Protein AF-A0A812SZ98-F1 (afdb_monomer)

Radius of gyration: 21.95 Å; Cα contacts (8 Å, |Δi|>4): 172; chains: 1; bounding box: 43×62×52 Å

Mean predicted aligned error: 9.86 Å

Secondary structure (DSSP, 8-state):
--HHHHHHTT--SS-TT-----TTS----S--HHHHHHHHHHTT--STTTTSTTPPPHHHHHHHHHTTS-EEEE-TTS-EEEE--EEE---B-TTSPBP-EEEEE-TT--EEEEEE--EEE--TTS-HHHHHHHHIIIII---GGGS---GGG-----

Nearest PDB structures (foldseek):
  4s2y-assembly1_A  TM=7.186E-01  e=3.281E-01  Escherichia coli K-12
  5vev-assembly1_A  TM=3.106E-01  e=7.445E+00  Neisseria gonorrhoeae NCCP11945

Sequence (158 aa):
MTEVEAHKKKVKLMAEGSEEVSGLVMPPVGFNEEDLVAYLASHNIDTESFGTGCAKSLKELSRELTSGQSSLLIDSSGKVVRVVDQVHLVVVSPSDKVLVQVAYVTPDGAKHSLNRLPGTKGRPDESQFVTARHLLQKQIHIDPNQVRLDLGKAVIWE

Foldseek 3Di:
DDPVVCVVVVNDPDDVPDDPDPPVDQDQFADALVRLVVVCVVQVHDQVCAPPDPHHHSRVVRVCRRQQQWDWDQDPVRHTDIDFAKAFDFDADPVRDTDFDQWDADPVGDIDGDRGTQMGTDGPPDDSVRRVCCSCCPPVNHHCVVDDDDPVPDDDDD

Solvent-accessible surface area (backbone atoms only — not comparable to full-atom values): 9939 Å² total; per-residue (Å²): 133,53,73,70,57,33,56,75,66,70,48,78,90,63,65,92,87,66,72,92,75,54,89,88,48,79,73,89,40,72,34,56,58,69,58,38,51,56,53,36,50,77,68,76,44,80,69,81,65,43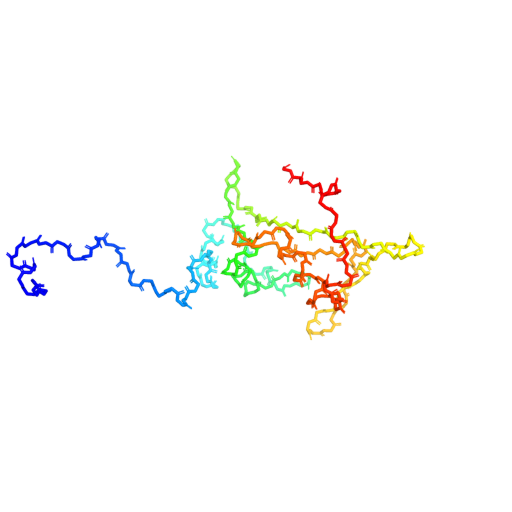,51,43,94,89,42,63,33,58,64,58,50,20,52,32,18,47,65,38,38,31,48,81,45,70,47,100,85,72,45,84,41,82,47,67,53,72,44,70,48,88,47,66,46,101,80,77,45,73,56,64,34,57,58,53,67,49,98,90,64,54,75,44,81,62,73,36,63,44,65,45,60,33,34,90,93,48,53,69,66,56,40,50,42,48,41,30,48,76,75,69,68,39,66,54,89,83,53,84,85,60,73,93,73,66,80,87,86,132

pLDDT: mean 85.42, std 11.48, range [46.38, 95.62]

Organism: NCBI:txid1628268

Structure (mmCIF, N/CA/C/O backbone):
data_AF-A0A812SZ98-F1
#
_entry.id   AF-A0A812SZ98-F1
#
loop_
_atom_site.group_PDB
_atom_site.id
_atom_site.type_symbol
_atom_site.label_atom_id
_atom_site.label_alt_id
_atom_site.label_comp_id
_atom_site.label_asym_id
_atom_site.label_entity_id
_atom_site.label_seq_id
_atom_site.pdbx_PDB_ins_code
_atom_site.Cartn_x
_atom_site.Cartn_y
_atom_site.Cartn_z
_atom_site.occupancy
_atom_site.B_iso_or_equiv
_atom_site.auth_seq_id
_atom_site.auth_comp_id
_atom_site.auth_asym_id
_atom_site.auth_atom_id
_atom_site.pdbx_PDB_model_num
ATOM 1 N N . MET A 1 1 ? -4.447 45.784 21.490 1.00 62.41 1 MET A N 1
ATOM 2 C CA . MET A 1 1 ? -5.550 45.222 22.288 1.00 62.41 1 MET A CA 1
ATOM 3 C C . MET A 1 1 ? -5.028 43.955 22.924 1.00 62.41 1 MET A C 1
ATOM 5 O O . MET A 1 1 ? -4.565 43.095 22.187 1.00 62.41 1 MET A O 1
ATOM 9 N N . THR A 1 2 ? -4.997 43.879 24.247 1.00 83.50 2 THR A N 1
ATOM 10 C CA . THR A 1 2 ? -4.521 42.685 24.968 1.00 83.50 2 THR A CA 1
ATOM 11 C C . THR A 1 2 ? -5.628 41.630 25.060 1.00 83.50 2 THR A C 1
ATOM 13 O O . THR A 1 2 ? -6.804 41.949 24.873 1.00 83.50 2 THR A O 1
ATOM 16 N N . GLU A 1 3 ? -5.290 40.373 25.367 1.00 78.94 3 GLU A N 1
ATOM 17 C CA . GLU A 1 3 ? -6.294 39.309 25.554 1.00 78.94 3 GLU A CA 1
ATOM 18 C C . GLU A 1 3 ? -7.332 39.683 26.620 1.00 78.94 3 GLU A C 1
ATOM 20 O O . GLU A 1 3 ? -8.523 39.427 26.453 1.00 78.94 3 GLU A O 1
ATOM 25 N N . VAL A 1 4 ? -6.901 40.376 27.676 1.00 82.88 4 VAL A N 1
ATOM 26 C CA . VAL A 1 4 ? -7.765 40.883 28.752 1.00 82.88 4 VAL A CA 1
ATOM 27 C C . VAL A 1 4 ? -8.788 41.895 28.219 1.00 82.88 4 VAL A C 1
ATOM 29 O O . VAL A 1 4 ? -9.966 41.858 28.579 1.00 82.88 4 VAL A O 1
ATOM 32 N N . GLU A 1 5 ? -8.369 42.783 27.318 1.00 85.75 5 GLU A N 1
ATOM 33 C CA . GLU A 1 5 ? -9.257 43.755 26.673 1.00 85.75 5 GLU A CA 1
ATOM 34 C C . GLU A 1 5 ? -10.216 43.093 25.673 1.00 85.75 5 GLU A C 1
ATOM 36 O O . GLU A 1 5 ? -11.360 43.535 25.541 1.00 85.75 5 GLU A O 1
ATOM 41 N N . ALA A 1 6 ? -9.781 42.024 25.002 1.00 81.75 6 ALA A N 1
ATOM 42 C CA . ALA A 1 6 ? -10.600 41.249 24.072 1.00 81.75 6 ALA A CA 1
ATOM 43 C C . ALA A 1 6 ? -11.713 40.472 24.798 1.00 81.75 6 ALA A C 1
ATOM 45 O O . ALA A 1 6 ? -12.880 40.562 24.407 1.00 81.75 6 ALA A O 1
ATOM 46 N N . HIS A 1 7 ? -11.387 39.817 25.918 1.00 79.00 7 HIS A N 1
ATOM 47 C CA . HIS A 1 7 ? -12.368 39.149 26.779 1.00 79.00 7 HIS A CA 1
ATOM 48 C C . HIS A 1 7 ? -13.385 40.140 27.355 1.00 79.00 7 HIS A C 1
ATOM 50 O O . HIS A 1 7 ? -14.589 39.878 27.344 1.00 79.00 7 HIS A O 1
ATOM 56 N N . LYS A 1 8 ? -12.932 41.330 27.779 1.00 87.50 8 LYS A N 1
ATOM 57 C CA . LYS A 1 8 ? -13.819 42.399 28.271 1.00 87.50 8 LYS A CA 1
ATOM 58 C C . LYS A 1 8 ? -14.795 42.894 27.199 1.00 87.50 8 LYS A C 1
ATOM 60 O O . LYS A 1 8 ? -15.915 43.287 27.517 1.00 87.50 8 LYS A O 1
ATOM 65 N N . LYS A 1 9 ? -14.388 42.842 25.929 1.00 89.62 9 LYS A N 1
ATOM 66 C CA . LYS A 1 9 ? -15.225 43.165 24.765 1.00 89.62 9 LYS A CA 1
ATOM 67 C C . LYS A 1 9 ? -16.025 41.970 24.231 1.00 89.62 9 LYS A C 1
ATOM 69 O O . LYS A 1 9 ? -16.669 42.112 23.197 1.00 89.62 9 LYS A O 1
ATOM 74 N N . LYS A 1 10 ? -16.013 40.821 24.922 1.00 83.94 10 LYS A N 1
ATOM 75 C CA . LYS A 1 10 ? -16.664 39.566 24.498 1.00 83.94 10 LYS A CA 1
ATOM 76 C C . LYS A 1 10 ? -16.249 39.117 23.090 1.00 83.94 10 LYS A C 1
ATOM 78 O O . LYS A 1 10 ? -17.025 38.483 22.379 1.00 83.94 10 LYS A O 1
ATOM 83 N N . VAL A 1 11 ? -15.030 39.460 22.680 1.00 82.62 11 VAL A N 1
ATOM 84 C CA . VAL A 1 11 ? -14.464 39.003 21.412 1.00 82.62 11 VAL A CA 1
ATOM 85 C C . VAL A 1 11 ? -14.034 37.554 21.604 1.00 82.62 11 VAL A C 1
ATOM 87 O O . VAL A 1 11 ? -13.208 37.269 22.470 1.00 82.62 11 VAL A O 1
ATOM 90 N N . LYS A 1 12 ? -14.595 36.638 20.807 1.00 74.12 12 LYS A N 1
ATOM 91 C CA . LYS A 1 12 ? -14.127 35.250 20.764 1.00 74.12 12 LYS A CA 1
ATOM 92 C C . LYS A 1 12 ? -12.754 35.233 20.094 1.00 74.12 12 LYS A C 1
ATOM 94 O O . LYS A 1 12 ? -12.644 35.560 18.916 1.00 74.12 12 LYS A O 1
ATOM 99 N N . LEU A 1 13 ? -11.717 34.907 20.863 1.00 75.56 13 LEU A N 1
ATOM 100 C CA . LEU A 1 13 ? -10.342 34.802 20.360 1.00 75.56 13 LEU A CA 1
ATOM 101 C C . LEU A 1 13 ? -10.098 33.488 19.606 1.00 75.56 13 LEU A C 1
ATOM 103 O O . LEU A 1 13 ? -9.207 33.426 18.767 1.00 75.56 13 LEU A O 1
ATOM 107 N N . MET A 1 14 ? -10.911 32.465 19.877 1.00 67.38 14 MET A N 1
ATOM 108 C CA . MET A 1 14 ? -10.873 31.163 19.217 1.00 67.38 14 MET A CA 1
ATOM 109 C C . MET A 1 14 ? -12.281 30.726 18.809 1.00 67.38 14 MET A C 1
ATOM 111 O O . MET A 1 14 ? -13.277 31.189 19.376 1.00 67.38 14 MET A O 1
ATOM 115 N N . ALA A 1 15 ? -12.361 29.857 17.803 1.00 69.31 15 ALA A N 1
ATOM 116 C CA . ALA A 1 15 ? -13.617 29.241 17.403 1.00 69.31 15 ALA A CA 1
ATOM 117 C C . ALA A 1 15 ? -14.065 28.239 18.480 1.00 69.31 15 ALA A C 1
ATOM 119 O O . ALA A 1 15 ? -13.252 27.519 19.055 1.00 69.31 15 ALA A O 1
ATOM 120 N N . GLU A 1 16 ? -15.364 28.182 18.775 1.00 62.06 16 GLU A N 1
ATOM 121 C CA . GLU A 1 16 ? -15.896 27.144 19.666 1.00 62.06 16 GLU A CA 1
ATOM 122 C C . GLU A 1 16 ? -15.654 25.767 19.039 1.00 62.06 16 GLU A C 1
ATOM 124 O O . GLU A 1 16 ? -16.091 25.511 17.920 1.00 62.06 16 GLU A O 1
ATOM 129 N N . GLY A 1 17 ? -14.935 24.901 19.759 1.00 61.00 17 GLY A N 1
ATOM 130 C CA . GLY A 1 17 ? -14.579 23.558 19.295 1.00 61.00 17 GLY A CA 1
ATOM 131 C C . GLY A 1 17 ? -13.266 23.456 18.511 1.00 61.00 17 GLY A C 1
ATOM 132 O O . GLY A 1 17 ? -12.970 22.379 18.006 1.00 61.00 17 GLY A O 1
ATOM 133 N N . SER A 1 18 ? -12.460 24.522 18.402 1.00 56.06 18 SER A N 1
ATOM 134 C CA . SER A 1 18 ? -11.099 24.381 17.873 1.00 56.06 18 SER A CA 1
ATOM 135 C C . SER A 1 18 ? -10.180 23.802 18.948 1.00 56.06 18 SER A C 1
ATOM 137 O O . SER A 1 18 ? -9.712 24.531 19.823 1.00 56.06 18 SER A O 1
ATOM 139 N N . GLU A 1 19 ? -9.929 22.497 18.894 1.00 61.44 19 GLU A N 1
ATOM 140 C CA . GLU A 1 19 ? -8.782 21.910 19.588 1.00 61.44 19 GLU A CA 1
ATOM 141 C C . GLU A 1 19 ? -7.487 22.496 18.999 1.00 61.44 19 GLU A C 1
ATOM 143 O O . GLU A 1 19 ? -7.404 22.750 17.792 1.00 61.44 19 GLU A O 1
ATOM 148 N N . GLU A 1 20 ? -6.476 22.747 19.835 1.00 55.25 20 GLU A N 1
ATOM 149 C CA . GLU A 1 20 ? -5.146 23.135 19.358 1.00 55.25 20 GLU A CA 1
ATOM 150 C C . GLU A 1 20 ? -4.519 21.960 18.597 1.00 55.25 20 GLU A C 1
ATOM 152 O O . GLU A 1 20 ? -3.856 21.093 19.165 1.00 55.25 20 GLU A O 1
ATOM 157 N N . VAL A 1 21 ? -4.735 21.914 17.284 1.00 51.47 21 VAL A N 1
ATOM 158 C CA . VAL A 1 21 ? -4.087 20.931 16.418 1.00 51.47 21 VAL A CA 1
ATOM 159 C C . VAL A 1 21 ? -2.707 21.463 16.049 1.00 51.47 21 VAL A C 1
ATOM 161 O O . VAL A 1 21 ? -2.567 22.441 15.314 1.00 51.47 21 VAL A O 1
ATOM 164 N N . SER A 1 22 ? -1.660 20.820 16.563 1.00 51.50 22 SER A N 1
ATOM 165 C CA . SER A 1 22 ? -0.293 21.104 16.131 1.00 51.50 22 SER A CA 1
ATOM 166 C C . SER A 1 22 ? -0.128 20.730 14.660 1.00 51.50 22 SER A C 1
ATOM 168 O O . SER A 1 22 ? -0.306 19.574 14.292 1.00 51.50 22 SER A O 1
ATOM 170 N N . GLY A 1 23 ? 0.304 21.677 13.824 1.00 52.94 23 GLY A N 1
ATOM 171 C CA . GLY A 1 23 ? 0.652 21.404 12.423 1.00 52.94 23 GLY A CA 1
ATOM 172 C C . GLY A 1 23 ? 1.879 20.496 12.239 1.00 52.94 23 GLY A C 1
ATOM 173 O O . GLY A 1 23 ? 2.217 20.152 11.111 1.00 52.94 23 GLY A O 1
ATOM 174 N N . LEU A 1 24 ? 2.561 20.120 13.331 1.00 53.56 24 LEU A N 1
ATOM 175 C CA . LEU A 1 24 ? 3.634 19.116 13.344 1.00 53.56 24 LEU A CA 1
ATOM 176 C C . LEU A 1 24 ? 3.117 17.705 13.662 1.00 53.56 24 LEU A C 1
ATOM 178 O O . LEU A 1 24 ? 3.888 16.746 13.619 1.00 53.56 24 LEU A O 1
ATOM 182 N N . VAL A 1 25 ? 1.837 17.581 14.012 1.00 46.38 25 VAL A N 1
ATOM 183 C CA . VAL A 1 25 ? 1.169 16.309 14.269 1.00 46.38 25 VAL A CA 1
ATOM 184 C C . VAL A 1 25 ? 0.290 16.012 13.065 1.00 46.38 25 VAL A C 1
ATOM 186 O O . VAL A 1 25 ? -0.433 16.879 12.576 1.00 46.38 25 VAL A O 1
ATOM 189 N N . MET A 1 26 ? 0.387 14.788 12.549 1.00 49.78 26 MET A N 1
ATOM 190 C CA . MET A 1 26 ? -0.508 14.355 11.482 1.00 49.78 26 MET A CA 1
ATOM 191 C C . MET A 1 26 ? -1.960 14.514 11.951 1.00 49.78 26 MET A C 1
ATOM 193 O O . MET A 1 26 ? -2.255 14.129 13.087 1.00 49.78 26 MET A O 1
ATOM 197 N N . PRO A 1 27 ? -2.866 15.050 11.115 1.00 52.09 27 PRO A N 1
ATOM 198 C CA . PRO A 1 27 ? -4.279 15.069 11.459 1.00 52.09 27 PRO A CA 1
ATOM 199 C C . PRO A 1 27 ? -4.720 13.635 11.793 1.00 52.09 27 PRO A C 1
ATOM 201 O O . PRO A 1 27 ? -4.255 12.700 11.130 1.00 52.09 27 PRO A O 1
ATOM 204 N N . PRO A 1 28 ? -5.564 13.427 12.817 1.00 55.09 28 PRO A N 1
ATOM 205 C CA . PRO A 1 28 ? -6.054 12.101 13.164 1.00 55.09 28 PRO A CA 1
ATOM 206 C C . PRO A 1 28 ? -6.984 11.608 12.048 1.00 55.09 28 PRO A C 1
ATOM 208 O O . PRO A 1 28 ? -8.191 11.827 12.064 1.00 55.09 28 PRO A O 1
ATOM 211 N N . VAL A 1 29 ? -6.400 10.987 11.026 1.00 67.06 29 VAL A N 1
ATOM 212 C CA . VAL A 1 29 ? -7.125 10.296 9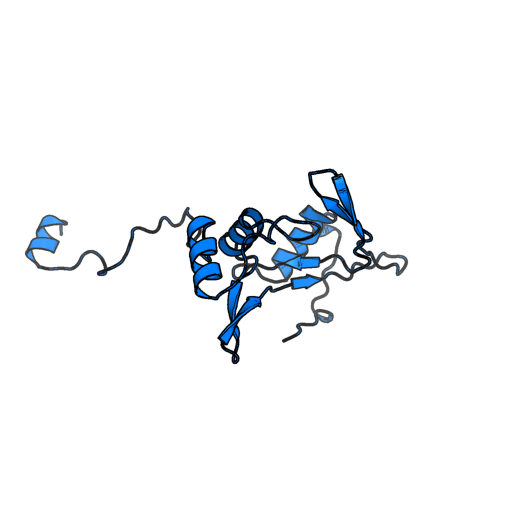.961 1.00 67.06 29 VAL A CA 1
ATOM 213 C C . VAL A 1 29 ? -7.310 8.850 10.416 1.00 67.06 29 VAL A C 1
ATOM 215 O O . VAL A 1 29 ? -6.366 8.227 10.878 1.00 67.06 29 VAL A O 1
ATOM 218 N N . GLY A 1 30 ? -8.512 8.287 10.316 1.00 80.50 30 GLY A N 1
ATOM 219 C CA . GLY A 1 30 ? -8.751 6.883 10.671 1.00 80.50 30 GLY A CA 1
ATOM 220 C C . GLY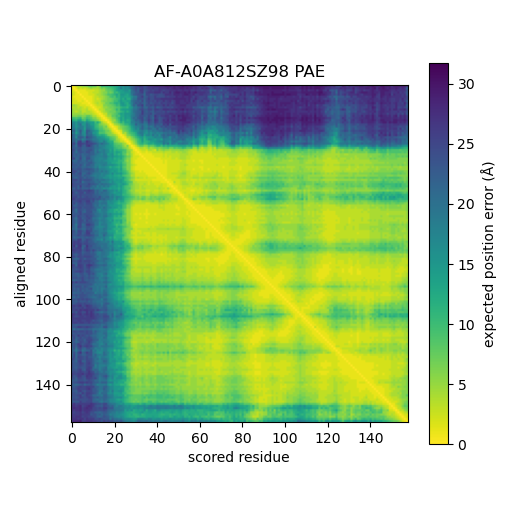 A 1 30 ? -8.836 6.597 12.177 1.00 80.50 30 GLY A C 1
ATOM 221 O O . GLY A 1 30 ? -9.206 7.461 12.963 1.00 80.50 30 GLY A O 1
ATOM 222 N N . PHE A 1 31 ? -8.542 5.352 12.567 1.00 85.19 31 PHE A N 1
ATOM 223 C CA . PHE A 1 31 ? -8.779 4.830 13.918 1.00 85.19 31 PHE A CA 1
ATOM 224 C C . PHE A 1 31 ? -7.473 4.347 14.560 1.00 85.19 31 PHE A C 1
ATOM 226 O O . PHE A 1 31 ? -6.708 3.609 13.925 1.00 85.19 31 PHE A O 1
ATOM 233 N N . ASN A 1 32 ? -7.235 4.713 15.824 1.00 88.38 32 ASN A N 1
ATOM 234 C CA . ASN A 1 32 ? -6.230 4.043 16.657 1.00 88.38 32 ASN A CA 1
ATOM 235 C C . ASN A 1 32 ? -6.670 2.590 16.955 1.00 88.38 32 ASN A C 1
ATOM 237 O O . ASN A 1 32 ? -7.773 2.188 16.592 1.00 88.38 32 ASN A O 1
ATOM 241 N N . GLU A 1 33 ? -5.802 1.773 17.554 1.00 90.81 33 GLU A N 1
ATOM 242 C CA . GLU A 1 33 ? -6.089 0.342 17.742 1.00 90.81 33 GLU A CA 1
ATOM 243 C C . GLU A 1 33 ? -7.350 0.091 18.592 1.00 90.81 33 GLU A C 1
ATOM 245 O O . GLU A 1 33 ? -8.148 -0.776 18.243 1.00 90.81 33 GLU A O 1
ATOM 250 N N . GLU A 1 34 ? -7.558 0.866 19.658 1.00 90.50 34 GLU A N 1
ATOM 251 C CA . GLU A 1 34 ? -8.694 0.711 20.579 1.00 90.50 34 GLU A CA 1
ATOM 252 C C . GLU A 1 34 ? -10.017 1.127 19.918 1.00 90.50 34 GLU A C 1
ATOM 254 O O . GLU A 1 34 ? -10.981 0.356 19.899 1.00 90.50 34 GLU A O 1
ATOM 259 N N . ASP A 1 35 ? -10.034 2.302 19.287 1.00 91.06 35 ASP A N 1
ATOM 260 C CA . ASP A 1 35 ? -11.193 2.827 18.564 1.00 91.06 35 ASP A CA 1
ATOM 261 C C . ASP A 1 35 ? -11.543 1.945 17.360 1.00 91.06 35 ASP A C 1
ATOM 263 O O . ASP A 1 35 ? -12.718 1.755 17.043 1.00 91.06 35 ASP A O 1
ATOM 267 N N . LEU A 1 36 ? -10.536 1.359 16.701 1.00 93.19 36 LEU A N 1
ATOM 268 C CA . LEU A 1 36 ? -10.734 0.432 15.590 1.00 93.19 36 LEU A CA 1
ATOM 269 C C . LEU A 1 36 ? -11.456 -0.834 16.052 1.00 93.19 36 LEU A C 1
ATOM 271 O O . LEU A 1 36 ? -12.378 -1.285 15.376 1.00 93.19 36 LEU A O 1
ATOM 275 N N . VAL A 1 37 ? -11.068 -1.403 17.196 1.00 94.06 37 VAL A N 1
ATOM 276 C CA . VAL A 1 37 ? -11.735 -2.586 17.760 1.00 94.06 37 VAL A CA 1
ATOM 277 C C . VAL A 1 37 ? -13.191 -2.268 18.091 1.00 94.06 37 VAL A C 1
ATOM 279 O O . VAL A 1 37 ? -14.082 -3.009 17.677 1.00 94.06 37 VAL A O 1
ATOM 282 N N . ALA A 1 38 ? -13.448 -1.144 18.766 1.00 93.00 38 ALA A N 1
ATOM 283 C CA . ALA A 1 38 ? -14.808 -0.715 19.089 1.00 93.00 38 ALA A CA 1
ATOM 284 C C . ALA A 1 38 ? -15.654 -0.486 17.823 1.00 93.00 38 ALA A C 1
ATOM 286 O O . ALA A 1 38 ? -16.800 -0.936 17.741 1.00 93.00 38 ALA A O 1
ATOM 287 N N . TYR A 1 39 ? -15.073 0.156 16.806 1.00 92.06 39 TYR A N 1
ATOM 288 C CA . TYR A 1 39 ? -15.731 0.405 15.529 1.00 92.06 39 TYR A CA 1
ATOM 289 C C . TYR A 1 39 ? -16.086 -0.901 14.805 1.00 92.06 39 TYR A C 1
ATOM 291 O O . TYR A 1 39 ? -17.239 -1.082 14.410 1.00 92.06 39 TYR A O 1
ATOM 299 N N . LEU A 1 40 ? -15.143 -1.838 14.676 1.00 93.44 40 LEU A N 1
ATOM 300 C CA . LEU A 1 40 ? -15.376 -3.128 14.016 1.00 93.44 40 LEU A CA 1
ATOM 301 C C . LEU A 1 40 ? -16.413 -3.975 14.769 1.00 93.44 40 LEU A C 1
ATOM 303 O O . LEU A 1 40 ? -17.328 -4.515 14.144 1.00 93.44 40 LEU A O 1
ATOM 307 N N . ALA A 1 41 ? -16.336 -4.017 16.103 1.00 92.44 41 ALA A N 1
ATOM 308 C CA . ALA A 1 41 ? -17.301 -4.728 16.937 1.00 92.44 41 ALA A CA 1
ATOM 309 C C . ALA A 1 41 ? -18.722 -4.157 16.790 1.00 92.44 41 ALA A C 1
ATOM 311 O O . ALA A 1 41 ? -19.680 -4.918 16.655 1.00 92.44 41 ALA A O 1
ATOM 312 N N . SER A 1 42 ? -18.868 -2.825 16.724 1.00 92.38 42 SER A N 1
ATOM 313 C CA . SER A 1 42 ? -20.173 -2.177 16.506 1.00 92.38 42 SER A CA 1
ATOM 314 C C . SER A 1 42 ? -20.809 -2.520 15.150 1.00 92.38 42 SER A C 1
ATOM 316 O O . SER A 1 42 ? -22.028 -2.457 15.006 1.00 92.38 42 SER A O 1
ATOM 318 N N . HIS A 1 43 ? -19.997 -2.953 14.180 1.00 91.06 43 HIS A N 1
ATOM 319 C CA . HIS A 1 43 ? -20.433 -3.410 12.859 1.00 91.06 43 HIS A CA 1
ATOM 320 C C . HIS A 1 43 ? -20.468 -4.945 12.731 1.00 91.06 43 HIS A C 1
ATOM 322 O O . HIS A 1 43 ? -20.572 -5.462 11.619 1.00 91.06 43 HIS A O 1
ATOM 328 N N . ASN A 1 44 ? -20.430 -5.680 13.852 1.00 92.00 44 ASN A N 1
ATOM 329 C CA . ASN A 1 44 ? -20.457 -7.148 13.911 1.00 92.00 44 ASN A CA 1
ATOM 330 C C . ASN A 1 44 ? -19.320 -7.827 13.124 1.00 92.00 44 ASN A C 1
ATOM 332 O O . ASN A 1 44 ? -19.517 -8.884 12.521 1.00 92.00 44 ASN A O 1
ATOM 336 N N . ILE A 1 45 ? -18.133 -7.217 13.105 1.00 93.12 45 ILE A N 1
ATOM 337 C CA . ILE A 1 45 ? -16.939 -7.787 12.474 1.00 93.12 45 ILE A CA 1
ATOM 338 C C . ILE A 1 45 ? -16.103 -8.484 13.542 1.00 93.12 45 ILE A C 1
ATOM 340 O O . ILE A 1 45 ? -15.731 -7.869 14.540 1.00 93.12 45 ILE A O 1
ATOM 344 N N . AS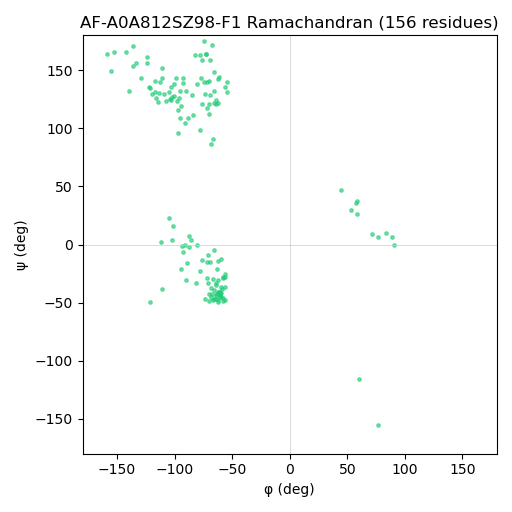P A 1 46 ? -15.786 -9.757 13.306 1.00 91.06 46 ASP A N 1
ATOM 345 C CA . ASP A 1 46 ? -14.894 -10.522 14.172 1.00 91.06 46 ASP A CA 1
ATOM 346 C C . ASP A 1 46 ? -13.467 -9.958 14.127 1.00 91.06 46 ASP A C 1
ATOM 348 O O . ASP A 1 46 ? -12.833 -9.888 13.071 1.00 91.06 46 ASP A O 1
ATOM 352 N N . THR A 1 47 ? -12.960 -9.568 15.293 1.00 91.25 47 THR A N 1
ATOM 353 C CA . THR A 1 47 ? -11.601 -9.058 15.467 1.00 91.25 47 THR A CA 1
ATOM 354 C C . THR A 1 47 ? -10.577 -10.155 15.761 1.00 91.25 47 THR A C 1
ATOM 356 O O . THR A 1 47 ? -9.383 -9.904 15.611 1.00 91.25 47 THR A O 1
ATOM 359 N N . GLU A 1 48 ? -11.001 -11.361 16.154 1.00 89.50 48 GLU A N 1
ATOM 360 C CA . GLU A 1 48 ? -10.095 -12.455 16.540 1.00 89.50 48 GLU A CA 1
ATOM 361 C C . GLU A 1 48 ? -9.361 -13.063 15.340 1.00 89.50 48 GLU A C 1
ATOM 363 O O . GLU A 1 48 ? -8.221 -13.510 15.456 1.00 89.50 48 GLU A O 1
ATOM 368 N N . SER A 1 49 ? -9.976 -13.019 14.158 1.00 88.31 49 SER A N 1
ATOM 369 C CA . SER A 1 49 ? -9.367 -13.509 12.920 1.00 88.31 49 SER A CA 1
ATOM 370 C C . SER A 1 49 ? -8.183 -12.654 12.421 1.00 88.31 49 SER A C 1
ATOM 372 O O . SER A 1 49 ? -7.406 -13.104 11.572 1.00 88.31 49 SER A O 1
ATOM 374 N N . PHE A 1 50 ? -8.002 -11.427 12.924 1.00 90.31 50 PHE A N 1
ATOM 375 C CA . PHE A 1 50 ? -6.904 -10.546 12.509 1.00 90.31 50 PHE A CA 1
ATOM 376 C C . PHE A 1 50 ? -5.549 -11.034 13.037 1.00 90.31 50 PHE A C 1
ATOM 378 O O . PHE A 1 50 ? -5.409 -11.447 14.181 1.00 90.31 50 PHE A O 1
ATOM 385 N N . GLY A 1 51 ? -4.510 -10.938 12.203 1.00 84.56 51 GLY A N 1
ATOM 386 C CA . GLY A 1 51 ? -3.155 -11.390 12.543 1.00 84.56 51 GLY A CA 1
ATOM 387 C C . GLY A 1 51 ? -2.962 -12.908 12.490 1.00 84.56 51 GLY A C 1
ATOM 388 O O . GLY A 1 51 ? -1.896 -13.395 12.859 1.00 84.56 51 GLY A O 1
ATOM 389 N N . THR A 1 52 ? -3.964 -13.658 12.024 1.00 84.56 52 THR A N 1
ATOM 390 C CA . THR A 1 52 ? -3.864 -15.106 11.814 1.00 84.56 52 THR A CA 1
ATOM 391 C C . THR A 1 52 ? -3.589 -15.439 10.343 1.00 84.56 52 THR A C 1
ATOM 393 O O . THR A 1 52 ? -4.081 -14.785 9.419 1.00 84.56 52 THR A O 1
ATOM 396 N N . GLY A 1 53 ? -2.773 -16.468 10.092 1.00 81.50 53 GLY A N 1
ATOM 397 C CA . GLY A 1 53 ? -2.428 -16.903 8.736 1.00 81.50 53 GLY A CA 1
ATOM 398 C C . GLY A 1 53 ? -1.732 -15.809 7.916 1.00 81.50 53 GLY A C 1
ATOM 399 O O . GLY A 1 53 ? -0.622 -15.403 8.236 1.00 81.50 53 GLY A O 1
ATOM 400 N N . CYS A 1 54 ? -2.372 -15.360 6.832 1.00 74.75 54 CYS A N 1
ATOM 401 C CA . CYS A 1 54 ? -1.880 -14.265 5.978 1.00 74.75 54 CYS A CA 1
ATOM 402 C C . CYS A 1 54 ? -2.601 -12.928 6.240 1.00 74.75 54 CYS A C 1
ATOM 404 O O . CYS A 1 54 ? -2.382 -11.961 5.505 1.00 74.75 54 CYS A O 1
ATOM 406 N N . ALA A 1 55 ? -3.507 -12.875 7.222 1.00 84.75 55 ALA A N 1
ATOM 407 C CA . ALA A 1 55 ? -4.248 -11.666 7.549 1.00 84.75 55 ALA A CA 1
ATOM 408 C C . ALA A 1 55 ? -3.371 -10.690 8.337 1.00 84.75 55 ALA A C 1
ATOM 410 O O . ALA A 1 55 ? -2.589 -11.078 9.203 1.00 84.75 55 ALA A O 1
ATOM 411 N N . LYS A 1 56 ? -3.547 -9.397 8.065 1.00 86.94 56 LYS A N 1
ATOM 412 C CA . LYS A 1 56 ? -2.910 -8.339 8.851 1.00 86.94 56 LYS A CA 1
ATOM 413 C C . LYS A 1 56 ? -3.442 -8.329 10.276 1.00 86.94 56 LYS A C 1
ATOM 415 O O . LYS A 1 56 ? -4.619 -8.602 10.503 1.00 86.94 56 LYS A O 1
ATOM 420 N N . SER A 1 57 ? -2.591 -7.939 11.211 1.00 92.12 57 SER A N 1
ATOM 421 C CA . SER A 1 57 ? -3.007 -7.612 12.575 1.00 92.12 57 SER A CA 1
ATOM 422 C C . SER A 1 57 ? -3.829 -6.318 12.619 1.00 92.12 57 SER A C 1
ATOM 424 O O . SER A 1 57 ? -3.717 -5.454 11.741 1.00 92.12 57 SER A O 1
ATOM 426 N N . LEU A 1 58 ? -4.621 -6.142 13.681 1.00 93.62 58 LEU A N 1
ATOM 427 C CA . LEU A 1 58 ? -5.345 -4.889 13.934 1.00 93.62 58 LEU A CA 1
ATOM 428 C C . LEU A 1 58 ? -4.400 -3.693 14.069 1.00 93.62 58 LEU A C 1
ATOM 430 O O . LEU A 1 58 ? -4.683 -2.623 13.541 1.00 93.62 58 LEU A O 1
ATOM 434 N N . LYS A 1 59 ? -3.231 -3.903 14.675 1.00 92.44 59 LYS A N 1
ATOM 435 C CA . LYS A 1 59 ? -2.153 -2.916 14.757 1.00 92.44 59 LYS A CA 1
ATOM 436 C C . LYS A 1 59 ? -1.675 -2.433 13.393 1.00 92.44 59 LYS A C 1
ATOM 438 O O . LYS A 1 59 ? -1.501 -1.237 13.164 1.00 92.44 59 LYS A O 1
ATOM 443 N N . GLU A 1 60 ? -1.464 -3.356 12.459 1.00 91.19 60 GLU A N 1
ATOM 444 C CA . GLU A 1 60 ? -1.068 -3.008 11.095 1.00 91.19 60 GLU A CA 1
ATOM 445 C C . GLU A 1 60 ? -2.190 -2.310 10.331 1.00 91.19 60 GLU A C 1
ATOM 447 O O . GLU A 1 60 ? -1.907 -1.394 9.559 1.00 91.19 60 GLU A O 1
ATOM 452 N N . LEU A 1 61 ? -3.446 -2.717 10.540 1.00 93.31 61 LEU A N 1
ATOM 453 C CA . LEU A 1 61 ? -4.605 -2.043 9.957 1.00 93.31 61 LEU A CA 1
ATOM 454 C C . LEU A 1 61 ? -4.763 -0.622 10.516 1.00 93.31 61 LEU A C 1
ATOM 456 O O . LEU A 1 61 ? -4.909 0.311 9.734 1.00 93.31 61 LEU A O 1
ATOM 460 N N . SER A 1 62 ? -4.667 -0.435 11.832 1.00 93.38 62 SER A N 1
ATOM 461 C CA . SER A 1 62 ? -4.730 0.884 12.468 1.00 93.38 62 SER A CA 1
ATOM 462 C C . SER A 1 62 ? -3.615 1.796 11.966 1.00 93.38 62 SER A C 1
ATOM 464 O O . SER A 1 62 ? -3.876 2.929 11.563 1.00 93.38 62 SER A O 1
ATOM 466 N N . ARG A 1 63 ? -2.376 1.292 11.875 1.00 90.94 63 ARG A N 1
ATOM 467 C CA . ARG A 1 63 ? -1.263 2.046 11.277 1.00 90.94 63 ARG A CA 1
ATOM 468 C C . ARG A 1 63 ? -1.558 2.440 9.831 1.00 90.94 63 ARG A C 1
ATOM 470 O O . ARG A 1 63 ? -1.183 3.520 9.385 1.00 90.94 63 ARG A O 1
ATOM 477 N N . GLU A 1 64 ? -2.208 1.564 9.077 1.00 91.19 64 GLU A N 1
ATOM 478 C CA . GLU A 1 64 ? -2.574 1.848 7.696 1.00 91.19 64 GLU A CA 1
ATOM 479 C C . GLU A 1 64 ? -3.637 2.950 7.583 1.00 91.19 64 GLU A C 1
ATOM 481 O O . GLU A 1 64 ? -3.510 3.831 6.737 1.00 91.19 64 GLU A O 1
ATOM 486 N N . LEU A 1 65 ? -4.652 2.925 8.447 1.00 91.88 65 LEU A N 1
ATOM 487 C CA . LEU A 1 65 ? -5.706 3.941 8.508 1.00 91.88 65 LEU A CA 1
ATOM 488 C C . LEU A 1 65 ? -5.144 5.296 8.963 1.00 91.88 65 LEU A C 1
ATOM 490 O O . LEU A 1 65 ? -5.352 6.305 8.297 1.00 91.88 65 LEU A O 1
ATOM 494 N N . THR A 1 66 ? -4.348 5.293 10.033 1.00 90.12 66 THR A N 1
ATOM 495 C CA . THR A 1 66 ? -3.709 6.498 10.594 1.00 90.12 66 THR A CA 1
ATOM 496 C C . THR A 1 66 ? -2.669 7.128 9.688 1.00 90.12 66 THR A C 1
ATOM 498 O O . THR A 1 66 ? -2.503 8.343 9.683 1.00 90.12 66 THR A O 1
ATOM 501 N N . S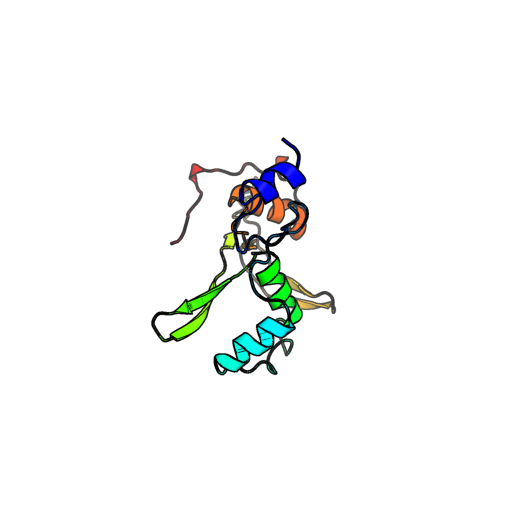ER A 1 67 ? -2.001 6.327 8.858 1.00 86.81 67 SER A N 1
ATOM 502 C CA . SER A 1 67 ? -1.077 6.839 7.844 1.00 86.81 67 SER A CA 1
ATOM 503 C C . SER A 1 67 ? -1.745 7.236 6.524 1.00 86.81 67 SER A C 1
ATOM 505 O O . SER A 1 67 ? -1.028 7.566 5.577 1.00 86.81 67 SER A O 1
ATOM 507 N N . GLY A 1 68 ? -3.079 7.163 6.436 1.00 88.19 68 GLY A N 1
ATOM 508 C CA . GLY A 1 68 ? -3.846 7.499 5.236 1.00 88.19 68 GLY A CA 1
ATOM 509 C C . GLY A 1 68 ? -3.704 6.498 4.086 1.00 88.19 68 GLY A C 1
ATOM 510 O O . GLY A 1 68 ? -4.162 6.764 2.989 1.00 88.19 68 GLY A O 1
ATOM 511 N N . GLN A 1 69 ? -3.084 5.337 4.290 1.00 89.81 69 GLN A N 1
ATOM 512 C CA . GLN A 1 69 ? -2.899 4.336 3.229 1.00 89.81 69 GLN A CA 1
ATOM 513 C C . GLN A 1 69 ? -4.179 3.546 2.904 1.00 89.81 69 GLN A C 1
ATOM 515 O O . GLN A 1 69 ? -4.226 2.818 1.912 1.00 89.81 69 GLN A O 1
ATOM 520 N N . SER A 1 70 ? -5.194 3.636 3.762 1.00 92.69 70 SER A N 1
ATOM 521 C CA . SER A 1 70 ? -6.525 3.067 3.545 1.00 92.69 70 SER A CA 1
ATOM 522 C C . SER A 1 70 ? -7.580 3.863 4.302 1.00 92.69 70 SER A C 1
ATOM 524 O O . SER A 1 70 ? -7.250 4.631 5.203 1.00 92.69 70 SER A O 1
ATOM 526 N N . SER A 1 71 ? -8.850 3.643 3.977 1.00 91.06 71 SER A N 1
ATOM 527 C CA . SER A 1 71 ? -9.997 4.164 4.725 1.00 91.06 71 SER A CA 1
ATOM 528 C C . SER A 1 71 ? -11.068 3.087 4.889 1.00 91.06 71 SER A C 1
ATOM 530 O O . SER A 1 71 ? -11.150 2.159 4.083 1.00 91.06 71 SER A O 1
ATOM 532 N N . LEU A 1 72 ? -11.878 3.197 5.942 1.00 91.88 72 LEU A N 1
ATOM 533 C CA . LEU A 1 72 ? -13.074 2.376 6.131 1.00 91.88 72 LEU A CA 1
ATOM 534 C C . LEU A 1 72 ? -14.297 3.209 5.760 1.00 91.88 72 LEU A C 1
ATOM 536 O O . LEU A 1 72 ? -14.462 4.311 6.277 1.00 91.88 72 LEU A O 1
ATOM 540 N N . LEU A 1 73 ? -15.129 2.683 4.868 1.00 89.38 73 LEU A N 1
ATOM 541 C CA . LEU A 1 73 ? -16.391 3.289 4.449 1.00 89.38 73 LEU A CA 1
ATOM 542 C C . LEU A 1 73 ? -17.535 2.306 4.684 1.00 89.38 73 LEU A C 1
ATOM 544 O O . LEU A 1 73 ? -17.311 1.104 4.801 1.00 89.38 73 LEU A O 1
ATOM 548 N N . ILE A 1 74 ? -18.760 2.819 4.712 1.00 87.69 74 ILE A N 1
ATOM 549 C CA . ILE A 1 74 ? -19.969 1.999 4.673 1.00 87.69 74 ILE A CA 1
ATOM 550 C C . ILE A 1 74 ? -20.469 1.977 3.233 1.00 87.69 74 ILE A C 1
ATOM 552 O O . ILE A 1 74 ? -20.688 3.032 2.637 1.00 87.69 74 ILE A O 1
ATOM 556 N N . ASP A 1 75 ? -20.608 0.783 2.662 1.00 87.38 75 ASP A N 1
ATOM 557 C CA . ASP A 1 75 ? -21.175 0.626 1.326 1.00 87.38 75 ASP A CA 1
ATOM 558 C C . ASP A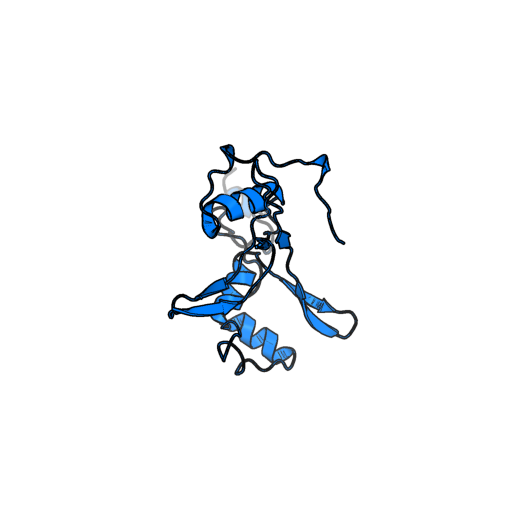 1 75 ? -22.700 0.838 1.322 1.00 87.38 75 ASP A C 1
ATOM 560 O O . ASP A 1 75 ? -23.347 0.998 2.360 1.00 87.38 75 ASP A O 1
ATOM 564 N N . SER A 1 76 ? -23.312 0.810 0.138 1.00 86.94 76 SER A N 1
ATOM 565 C CA . SER A 1 76 ? -24.767 0.953 -0.008 1.00 86.94 76 SER A CA 1
ATOM 566 C C . SER A 1 76 ? -25.578 -0.162 0.669 1.00 86.94 76 SER A C 1
ATOM 568 O O . SER A 1 76 ? -26.784 -0.007 0.849 1.00 86.94 76 SER A O 1
ATOM 570 N N . SER A 1 77 ? -24.938 -1.271 1.056 1.00 88.94 77 SER A N 1
ATOM 571 C CA . SER A 1 77 ? -25.551 -2.387 1.780 1.00 88.94 77 SER A CA 1
ATOM 572 C C . SER A 1 77 ? -25.405 -2.283 3.303 1.00 88.94 77 SER A C 1
ATOM 574 O O . SER A 1 77 ? -25.919 -3.140 4.022 1.00 88.94 77 SER A O 1
ATOM 576 N N . GLY A 1 78 ? -24.731 -1.243 3.807 1.00 82.62 78 GLY A N 1
ATOM 577 C CA . GLY A 1 78 ? -24.481 -1.054 5.235 1.00 82.62 78 GLY A CA 1
ATOM 578 C C . GLY A 1 78 ? -23.261 -1.816 5.761 1.00 82.62 78 GLY A C 1
ATOM 579 O O . GLY A 1 78 ? -23.071 -1.892 6.974 1.00 82.62 78 GLY A O 1
ATOM 580 N N . LYS A 1 79 ? -22.433 -2.396 4.884 1.00 90.25 79 LYS A N 1
ATOM 581 C CA . LYS A 1 79 ? -21.236 -3.146 5.279 1.00 90.25 79 LYS A CA 1
ATOM 582 C C . LYS A 1 79 ? -20.010 -2.251 5.297 1.00 90.25 79 LYS A C 1
ATOM 584 O O . LYS A 1 79 ? -19.832 -1.402 4.427 1.00 90.25 79 LYS A O 1
ATOM 589 N N . VAL A 1 80 ? -19.128 -2.501 6.262 1.00 91.56 80 VAL A N 1
ATOM 590 C CA . VAL A 1 80 ? -17.816 -1.854 6.302 1.00 91.56 80 VAL A CA 1
ATOM 591 C C . VAL A 1 80 ? -16.957 -2.408 5.171 1.00 91.56 80 VAL A C 1
ATOM 593 O O . VAL A 1 80 ? -16.676 -3.606 5.111 1.00 91.56 80 VAL A O 1
ATOM 596 N N . VAL A 1 81 ? -16.509 -1.520 4.293 1.00 92.06 81 VAL A N 1
ATOM 597 C CA . VAL A 1 81 ? -15.579 -1.810 3.208 1.00 92.06 81 VAL A CA 1
ATOM 598 C C . VAL A 1 81 ? -14.293 -1.032 3.412 1.00 92.06 81 VAL A C 1
ATOM 600 O O . VAL A 1 81 ? -14.288 0.126 3.828 1.00 92.06 81 VAL A O 1
ATOM 603 N N . ARG A 1 82 ? -13.172 -1.683 3.111 1.00 92.56 82 ARG A N 1
ATOM 604 C CA . ARG A 1 82 ? -11.861 -1.052 3.169 1.00 92.56 82 ARG A CA 1
ATOM 605 C C . ARG A 1 82 ? -11.454 -0.575 1.785 1.00 92.56 82 ARG A C 1
ATOM 607 O O . ARG A 1 82 ? -11.223 -1.393 0.898 1.00 92.56 82 ARG A O 1
ATOM 614 N N . VAL A 1 83 ? -11.316 0.735 1.634 1.00 91.44 83 VAL A N 1
ATOM 615 C CA . VAL A 1 83 ? -10.941 1.388 0.379 1.00 91.44 83 VAL A CA 1
ATOM 616 C C . VAL A 1 83 ? -9.463 1.758 0.409 1.00 91.44 83 VAL A C 1
ATOM 618 O O . VAL A 1 83 ? -8.935 2.187 1.438 1.00 91.44 83 VAL A O 1
ATOM 621 N N . VAL A 1 84 ? -8.783 1.526 -0.712 1.00 92.69 84 VAL A N 1
ATOM 622 C CA . VAL A 1 84 ? -7.365 1.827 -0.910 1.00 92.69 84 VAL A CA 1
ATOM 623 C C . VAL A 1 84 ? -7.153 2.379 -2.308 1.00 92.69 84 VAL A C 1
ATOM 625 O O . VAL A 1 84 ? -7.564 1.750 -3.280 1.00 92.69 84 VAL A O 1
ATOM 628 N N . ASP A 1 85 ? -6.418 3.478 -2.407 1.00 90.56 85 ASP A N 1
ATOM 629 C CA . ASP A 1 85 ? -5.870 3.929 -3.680 1.00 90.56 85 ASP A CA 1
ATOM 630 C C . ASP A 1 85 ? -4.550 3.208 -3.923 1.00 90.56 85 ASP A C 1
ATOM 632 O O . ASP A 1 85 ? -3.676 3.185 -3.054 1.00 90.56 85 ASP A O 1
ATOM 636 N N . GLN A 1 86 ? -4.385 2.588 -5.091 1.00 92.38 86 GLN A N 1
ATOM 637 C CA . GLN A 1 86 ? -3.160 1.865 -5.429 1.00 92.38 86 GLN A CA 1
ATOM 638 C C . GLN A 1 86 ? -2.507 2.403 -6.691 1.00 92.38 86 GLN A C 1
ATOM 640 O O . GLN A 1 86 ? -3.142 2.578 -7.726 1.00 92.38 86 GLN A O 1
ATOM 645 N N . VAL A 1 87 ? -1.190 2.566 -6.616 1.00 92.88 87 VAL A N 1
ATOM 646 C CA . VAL A 1 87 ? -0.334 2.885 -7.753 1.00 92.88 87 VAL A CA 1
ATOM 647 C C . VAL A 1 87 ? 0.463 1.642 -8.105 1.00 92.88 87 VAL A C 1
ATOM 649 O O . VAL A 1 87 ? 1.197 1.113 -7.270 1.00 92.88 87 VAL A O 1
ATOM 652 N N . HIS A 1 88 ? 0.336 1.205 -9.354 1.00 93.94 88 HIS A N 1
ATOM 653 C CA . HIS A 1 88 ? 1.123 0.121 -9.931 1.00 93.94 88 HIS A CA 1
ATOM 654 C C . HIS A 1 88 ? 2.074 0.678 -10.987 1.00 93.94 88 HIS A C 1
ATOM 656 O O . HIS A 1 88 ? 1.721 1.597 -11.726 1.00 93.94 88 HIS A O 1
ATOM 662 N N . LEU A 1 89 ? 3.277 0.111 -11.073 1.00 93.62 89 LEU A N 1
ATOM 663 C CA . LEU A 1 89 ? 4.283 0.511 -12.050 1.00 93.62 89 LEU A CA 1
ATOM 664 C C . LEU A 1 89 ? 4.554 -0.598 -13.056 1.00 93.62 89 LEU A C 1
ATOM 666 O O . LEU A 1 89 ? 4.869 -1.729 -12.695 1.00 93.62 89 LEU A O 1
ATOM 670 N N . VAL A 1 90 ? 4.524 -0.223 -14.332 1.00 94.00 90 VAL A N 1
ATOM 671 C CA . VAL A 1 90 ? 5.087 -1.020 -15.420 1.00 94.00 90 VAL A CA 1
ATOM 672 C C . VAL A 1 90 ? 6.478 -0.471 -15.711 1.00 94.00 90 VAL A C 1
ATOM 674 O O . VAL A 1 90 ? 6.632 0.524 -16.417 1.00 94.00 90 VAL A O 1
ATOM 677 N N . VAL A 1 91 ? 7.500 -1.096 -15.126 1.00 92.69 91 VAL A N 1
ATOM 678 C CA . VAL A 1 91 ? 8.901 -0.731 -15.375 1.00 92.69 91 VAL A CA 1
ATOM 679 C C . VAL A 1 91 ? 9.443 -1.634 -16.474 1.00 92.69 91 VAL A C 1
ATOM 681 O O . VAL A 1 91 ? 9.472 -2.854 -16.312 1.00 92.69 91 VAL A O 1
ATOM 684 N N . VAL A 1 92 ? 9.859 -1.026 -17.583 1.00 93.19 92 VAL A N 1
ATOM 685 C CA . VAL A 1 92 ? 10.371 -1.725 -18.768 1.00 93.19 92 VAL A CA 1
ATOM 686 C C . VAL A 1 92 ? 11.873 -1.483 -18.882 1.00 93.19 92 VAL A C 1
ATOM 688 O O . VAL A 1 92 ? 12.328 -0.341 -18.802 1.00 93.19 92 VAL A O 1
ATOM 691 N N . SER A 1 93 ? 12.654 -2.551 -19.038 1.00 92.38 93 SER A N 1
ATOM 692 C CA . SER A 1 93 ? 14.094 -2.457 -19.284 1.00 92.38 93 SER A CA 1
ATOM 693 C C . SER A 1 93 ? 14.383 -1.968 -20.712 1.00 92.38 93 SER A C 1
ATOM 695 O O . SER A 1 93 ? 13.536 -2.102 -21.591 1.00 92.38 93 SER A O 1
ATOM 697 N N . PRO A 1 94 ? 15.617 -1.521 -21.013 1.00 91.69 94 PRO A N 1
ATOM 698 C CA . PRO A 1 94 ? 16.038 -1.244 -22.393 1.00 91.69 94 PRO A CA 1
ATOM 699 C C . PRO A 1 94 ? 15.964 -2.451 -23.347 1.00 91.69 94 PRO A C 1
ATOM 701 O O . PRO A 1 94 ? 16.118 -2.292 -24.550 1.00 91.69 94 PRO A O 1
ATOM 704 N N . SER A 1 95 ? 15.784 -3.659 -22.807 1.00 95.38 95 SER A N 1
ATOM 705 C CA . SER A 1 95 ? 15.635 -4.919 -23.542 1.00 95.38 95 SER A CA 1
ATOM 706 C C . SER A 1 95 ? 14.187 -5.424 -23.572 1.00 95.38 95 SER A C 1
ATOM 708 O O . SER A 1 95 ? 13.969 -6.627 -23.711 1.00 95.38 95 SER A O 1
ATOM 710 N N . ASP A 1 96 ? 13.216 -4.526 -23.379 1.00 94.50 96 ASP A N 1
ATOM 711 C CA . ASP A 1 96 ? 11.770 -4.789 -23.403 1.00 94.50 96 ASP A CA 1
ATOM 712 C C . ASP A 1 96 ? 11.281 -5.841 -22.391 1.00 94.50 96 ASP A C 1
ATOM 714 O O . ASP A 1 96 ? 10.246 -6.484 -22.572 1.00 94.50 96 ASP A O 1
ATOM 718 N N . LYS A 1 97 ? 12.000 -6.015 -21.274 1.00 95.62 97 LYS A N 1
ATOM 719 C CA . LYS A 1 97 ? 11.565 -6.884 -20.170 1.00 95.62 97 LYS A CA 1
ATOM 720 C C . LYS A 1 97 ? 10.801 -6.081 -19.126 1.00 95.62 97 LYS A C 1
ATOM 722 O O . LYS A 1 97 ? 11.225 -4.988 -18.758 1.00 95.62 97 LYS A O 1
ATOM 727 N N . VAL A 1 98 ? 9.718 -6.650 -18.600 1.00 95.12 98 VAL A N 1
ATOM 728 C CA . VAL A 1 98 ? 8.899 -6.028 -17.548 1.00 95.12 98 VAL A CA 1
ATOM 729 C C . VAL A 1 98 ? 9.325 -6.530 -16.173 1.00 95.12 98 VAL A C 1
ATOM 731 O O . VAL A 1 98 ? 9.456 -7.736 -15.952 1.00 95.12 98 VAL A O 1
ATOM 734 N N . LEU A 1 99 ? 9.521 -5.605 -15.236 1.00 94.56 99 LEU A N 1
ATOM 735 C CA . LEU A 1 99 ? 9.781 -5.936 -13.839 1.00 94.56 99 LEU A CA 1
ATOM 736 C C . LEU A 1 99 ? 8.501 -6.434 -13.153 1.00 94.56 99 LEU A C 1
ATOM 738 O O . LEU A 1 99 ? 7.472 -5.761 -13.178 1.00 94.56 99 LEU A O 1
ATOM 742 N N . VAL A 1 100 ? 8.591 -7.581 -12.478 1.00 95.25 100 VAL A N 1
ATOM 743 C CA . VAL A 1 100 ? 7.492 -8.176 -11.706 1.00 95.25 100 VAL A CA 1
ATOM 744 C C . VAL A 1 100 ? 7.941 -8.527 -10.293 1.00 95.25 100 VAL A C 1
ATOM 746 O O . VAL A 1 100 ? 9.066 -8.975 -10.068 1.00 95.25 100 VAL A O 1
ATOM 749 N N . GLN A 1 101 ? 7.044 -8.344 -9.329 1.00 93.12 101 GLN A N 1
ATOM 750 C CA . GLN A 1 101 ? 7.250 -8.750 -7.949 1.00 93.12 101 GLN A CA 1
ATOM 751 C C . GLN A 1 101 ? 6.782 -10.199 -7.779 1.00 93.12 101 GLN A C 1
ATOM 753 O O . GLN A 1 101 ? 5.587 -10.491 -7.806 1.00 93.12 101 GLN A O 1
ATOM 758 N N . VAL A 1 102 ? 7.732 -11.120 -7.606 1.00 94.19 102 VAL A N 1
ATOM 759 C CA . VAL A 1 102 ? 7.444 -12.564 -7.504 1.00 94.19 102 VAL A CA 1
ATOM 760 C C . VAL A 1 102 ? 6.982 -12.982 -6.109 1.00 94.19 102 VAL A C 1
ATOM 762 O O . VAL A 1 102 ? 6.150 -13.877 -5.963 1.00 94.19 102 VAL A O 1
ATOM 765 N N . ALA A 1 103 ? 7.495 -12.321 -5.072 1.00 91.94 103 ALA A N 1
ATOM 766 C CA . ALA A 1 103 ? 7.171 -12.606 -3.684 1.00 91.94 103 ALA A CA 1
ATOM 767 C C . ALA A 1 103 ? 7.476 -11.403 -2.784 1.00 91.94 103 ALA A C 1
ATOM 769 O O . ALA A 1 103 ? 8.236 -10.513 -3.169 1.00 91.94 103 ALA A O 1
ATOM 770 N N . TYR A 1 104 ? 6.932 -11.421 -1.571 1.00 87.19 104 TYR A N 1
ATOM 771 C CA . TYR A 1 104 ? 7.426 -10.616 -0.457 1.00 87.19 104 TYR A CA 1
ATOM 772 C C . TYR A 1 104 ? 7.754 -11.516 0.732 1.00 87.19 104 TYR A C 1
ATOM 774 O O . TYR A 1 104 ? 7.241 -12.632 0.838 1.00 87.19 104 TYR A O 1
ATOM 782 N N . VAL A 1 105 ? 8.639 -11.026 1.593 1.00 86.38 105 VAL A N 1
ATOM 783 C CA . VAL A 1 105 ? 9.027 -11.692 2.834 1.00 86.38 105 VAL A CA 1
ATOM 784 C C . VAL A 1 105 ? 8.583 -10.798 3.983 1.00 86.38 105 VAL A C 1
ATOM 786 O O . VAL A 1 105 ? 8.876 -9.601 3.978 1.00 86.38 105 VAL A O 1
ATOM 789 N N . THR A 1 106 ? 7.816 -11.347 4.914 1.00 80.38 106 THR A N 1
ATOM 790 C CA . THR A 1 106 ? 7.395 -10.652 6.132 1.00 80.38 106 THR A CA 1
ATOM 791 C C . THR A 1 106 ? 8.568 -10.510 7.115 1.00 80.38 106 THR A C 1
ATOM 793 O O . THR A 1 106 ? 9.581 -11.199 6.971 1.00 80.38 106 THR A O 1
ATOM 796 N N . PRO A 1 107 ? 8.475 -9.635 8.135 1.00 76.25 107 PRO A N 1
ATOM 797 C CA . PRO A 1 107 ? 9.533 -9.486 9.142 1.00 76.25 107 PRO A CA 1
ATOM 798 C C . PRO A 1 107 ? 9.878 -10.773 9.910 1.00 76.25 107 PRO A C 1
ATOM 800 O O . PRO A 1 107 ? 11.018 -10.938 10.333 1.00 76.25 107 PRO A O 1
ATOM 803 N N . ASP A 1 108 ? 8.921 -11.688 10.070 1.00 81.94 108 ASP A N 1
ATOM 804 C CA . ASP A 1 108 ? 9.088 -13.024 10.662 1.00 81.94 108 ASP A CA 1
ATOM 805 C C . ASP A 1 108 ? 9.663 -14.065 9.679 1.00 81.94 108 ASP A C 1
ATOM 807 O O . ASP A 1 108 ? 9.903 -15.211 10.053 1.00 81.94 108 ASP A O 1
ATOM 811 N N . GLY A 1 109 ? 9.940 -13.672 8.431 1.00 83.44 109 GLY A N 1
ATOM 812 C CA . GLY A 1 109 ? 10.597 -14.506 7.423 1.00 83.44 109 GLY A CA 1
ATOM 813 C C . GLY A 1 109 ? 9.649 -15.334 6.554 1.00 83.44 109 GLY A C 1
ATOM 814 O O . GLY A 1 109 ? 10.115 -16.029 5.647 1.00 83.44 109 GLY A O 1
ATOM 815 N N . ALA A 1 110 ? 8.333 -15.252 6.772 1.00 84.25 110 ALA A N 1
ATOM 816 C CA . ALA A 1 110 ? 7.357 -15.933 5.932 1.00 84.25 110 ALA A CA 1
ATOM 817 C C . ALA A 1 110 ? 7.367 -15.348 4.511 1.00 84.25 110 ALA A C 1
ATOM 819 O O . ALA A 1 110 ? 7.360 -14.134 4.297 1.00 84.25 110 ALA A O 1
ATOM 820 N N . LYS A 1 111 ? 7.407 -16.230 3.508 1.00 90.44 111 LYS A N 1
ATOM 821 C CA . LYS A 1 111 ? 7.451 -15.847 2.095 1.00 90.44 111 LYS A CA 1
ATOM 822 C C . LYS A 1 111 ? 6.088 -16.051 1.453 1.00 90.44 111 LYS A C 1
ATOM 824 O O . LYS A 1 111 ? 5.571 -17.164 1.424 1.00 90.44 111 LYS A O 1
ATOM 829 N N . HIS A 1 112 ? 5.567 -14.999 0.840 1.00 87.12 112 HIS A N 1
ATOM 830 C CA . HIS A 1 112 ? 4.285 -15.021 0.146 1.00 87.12 112 HIS A CA 1
ATOM 831 C C . HIS A 1 112 ? 4.489 -14.737 -1.337 1.00 87.12 112 HIS A C 1
ATOM 833 O O . HIS A 1 112 ? 5.169 -13.776 -1.702 1.00 87.12 112 HIS A O 1
ATOM 839 N N . SER A 1 113 ? 3.904 -15.567 -2.201 1.00 92.75 113 SER A N 1
ATOM 840 C CA . SER A 1 113 ? 3.948 -15.351 -3.649 1.00 92.75 113 SER A CA 1
ATOM 841 C C . SER A 1 113 ? 3.005 -14.217 -4.054 1.00 92.75 113 SER A C 1
ATOM 843 O O . SER A 1 113 ? 1.909 -14.094 -3.513 1.00 92.75 113 SER A O 1
ATOM 845 N N . LEU A 1 114 ? 3.447 -13.381 -4.995 1.00 89.69 114 LEU A N 1
ATOM 846 C CA . LEU A 1 114 ? 2.695 -12.223 -5.484 1.00 89.69 114 LEU A CA 1
ATOM 847 C C . LEU A 1 114 ? 2.444 -12.295 -6.992 1.00 89.69 114 LEU A C 1
ATOM 849 O O . LEU A 1 114 ? 1.311 -12.108 -7.420 1.00 89.69 114 LEU A O 1
ATOM 853 N N . ASN A 1 115 ? 3.492 -12.566 -7.780 1.00 93.75 115 ASN A N 1
ATOM 854 C CA . ASN A 1 115 ? 3.469 -12.658 -9.248 1.00 93.75 115 ASN A CA 1
ATOM 855 C C . ASN A 1 115 ? 2.684 -11.523 -9.932 1.00 93.75 115 ASN A C 1
ATOM 857 O O . ASN A 1 115 ? 1.857 -11.764 -10.809 1.00 93.75 115 ASN A O 1
ATOM 861 N N . ARG A 1 116 ? 2.937 -10.277 -9.520 1.00 94.12 116 ARG A N 1
ATOM 862 C CA . ARG A 1 116 ? 2.216 -9.086 -10.001 1.00 94.12 116 ARG A CA 1
ATOM 863 C C . ARG A 1 116 ? 3.163 -7.929 -10.305 1.00 94.12 116 ARG A C 1
ATOM 865 O O . ARG A 1 116 ? 4.345 -7.981 -9.966 1.00 94.12 116 ARG A O 1
ATOM 872 N N . LEU A 1 117 ? 2.641 -6.869 -10.918 1.00 95.31 117 LEU A N 1
ATOM 873 C CA . LEU A 1 117 ? 3.377 -5.614 -11.081 1.00 95.31 117 LEU A CA 1
ATOM 874 C C . LEU A 1 117 ? 3.739 -5.013 -9.711 1.00 95.31 117 LEU A C 1
ATOM 876 O O . LEU A 1 117 ? 2.932 -5.108 -8.782 1.00 95.31 117 LEU A O 1
ATOM 880 N N . PRO A 1 118 ? 4.912 -4.370 -9.568 1.00 95.00 118 PRO A N 1
ATOM 881 C CA . PRO A 1 118 ? 5.223 -3.602 -8.372 1.00 95.00 118 PRO A CA 1
ATOM 882 C C . PRO A 1 118 ? 4.136 -2.560 -8.110 1.00 95.00 118 PRO A C 1
ATOM 884 O O . PRO A 1 118 ? 3.748 -1.820 -9.016 1.00 95.00 118 PRO A O 1
ATOM 887 N N . GLY A 1 119 ? 3.652 -2.499 -6.874 1.00 94.44 119 GLY A N 1
ATOM 888 C CA . GLY A 1 119 ? 2.571 -1.598 -6.508 1.00 94.44 119 GLY A CA 1
ATOM 889 C C . GLY A 1 119 ? 2.576 -1.252 -5.029 1.00 94.44 119 GLY A C 1
ATOM 890 O O . GLY A 1 119 ? 2.993 -2.049 -4.186 1.00 94.44 119 GLY A O 1
ATOM 891 N N . THR A 1 120 ? 2.107 -0.051 -4.713 1.00 93.56 120 THR A N 1
ATOM 892 C CA . THR A 1 120 ? 1.927 0.418 -3.338 1.00 93.56 120 THR A CA 1
ATOM 893 C C . THR A 1 120 ? 0.660 1.250 -3.222 1.00 93.56 120 THR A C 1
ATOM 895 O O . THR A 1 120 ? 0.084 1.680 -4.219 1.00 93.56 120 THR A O 1
ATOM 898 N N . LYS A 1 121 ? 0.227 1.476 -1.986 1.00 93.56 121 LYS A N 1
ATOM 899 C CA . LYS A 1 121 ? -0.917 2.332 -1.688 1.00 93.56 121 LYS A CA 1
ATOM 900 C C . LYS A 1 121 ? -0.501 3.795 -1.722 1.00 93.56 121 LYS A C 1
ATOM 902 O O . LYS A 1 121 ? 0.580 4.123 -1.225 1.00 93.56 121 LYS A O 1
ATOM 907 N N . GLY A 1 122 ? -1.348 4.624 -2.317 1.00 90.62 122 GLY A N 1
ATOM 908 C CA . GLY A 1 122 ? -1.262 6.074 -2.228 1.00 90.62 122 GLY A CA 1
ATOM 909 C C . GLY A 1 122 ? -1.813 6.569 -0.898 1.00 90.62 122 GLY A C 1
ATOM 910 O O . GLY A 1 122 ? -2.511 5.841 -0.191 1.00 90.62 122 GLY A O 1
ATOM 911 N N . ARG A 1 123 ? -1.467 7.807 -0.558 1.00 88.06 123 ARG A N 1
ATOM 912 C CA . ARG A 1 123 ? -2.096 8.546 0.534 1.00 88.06 123 ARG A CA 1
ATOM 913 C C . ARG A 1 123 ? -2.919 9.696 -0.048 1.00 88.06 123 ARG A C 1
ATOM 915 O O . ARG A 1 123 ? -2.532 10.203 -1.099 1.00 88.06 123 ARG A O 1
ATOM 922 N N . PRO A 1 124 ? -3.988 10.148 0.629 1.00 83.94 124 PRO A N 1
ATOM 923 C CA . PRO A 1 124 ? -4.811 11.265 0.173 1.00 83.94 124 PRO A CA 1
ATOM 924 C C . PRO A 1 124 ? -4.037 12.566 -0.073 1.00 83.94 124 PRO A C 1
ATOM 926 O O . PRO A 1 124 ? -4.455 13.388 -0.881 1.00 83.94 124 PRO A O 1
ATOM 929 N N . ASP A 1 125 ? -2.922 12.766 0.631 1.00 84.38 125 ASP A N 1
ATOM 930 C CA . ASP A 1 125 ? -2.052 13.939 0.530 1.00 84.38 125 ASP A CA 1
ATOM 931 C C . ASP A 1 125 ? -0.916 13.779 -0.500 1.00 84.38 125 ASP A C 1
ATOM 933 O O . ASP A 1 125 ? -0.136 14.709 -0.712 1.00 84.38 125 ASP A O 1
ATOM 937 N N . GLU A 1 126 ? -0.822 12.629 -1.176 1.00 87.06 126 GLU A N 1
ATOM 938 C CA . GLU A 1 126 ? 0.197 12.343 -2.186 1.00 87.06 126 GLU A CA 1
ATOM 939 C C . GLU A 1 126 ? -0.412 12.225 -3.591 1.00 87.06 126 GLU A C 1
ATOM 941 O O . GLU A 1 126 ? -1.444 11.596 -3.809 1.00 87.06 126 GLU A O 1
ATOM 946 N N . SER A 1 127 ? 0.280 12.771 -4.596 1.00 90.31 127 SER A N 1
ATOM 947 C CA . SER A 1 127 ? -0.046 12.465 -5.992 1.00 90.31 127 SER A CA 1
ATOM 948 C C . SER A 1 127 ? 0.470 11.081 -6.382 1.00 90.31 127 SER A C 1
ATOM 950 O O . SER A 1 127 ? 1.452 10.583 -5.817 1.00 90.31 127 SER A O 1
ATOM 952 N N . GLN A 1 128 ? -0.102 10.491 -7.438 1.00 89.62 128 GLN A N 1
ATOM 953 C CA . GLN A 1 128 ? 0.329 9.175 -7.921 1.00 89.62 128 GLN A CA 1
ATOM 954 C C . GLN A 1 128 ? 1.826 9.156 -8.292 1.00 89.62 128 GLN A C 1
ATOM 956 O O . GLN A 1 128 ? 2.485 8.126 -8.159 1.00 89.62 128 GLN A O 1
ATOM 961 N N . PHE A 1 129 ? 2.397 10.300 -8.694 1.00 89.81 129 PHE A N 1
ATOM 962 C CA . PHE A 1 129 ? 3.828 10.448 -8.994 1.00 89.81 129 PHE A CA 1
ATOM 963 C C . PHE A 1 129 ? 4.711 10.367 -7.759 1.00 89.81 129 PHE A C 1
ATOM 965 O O . PHE A 1 129 ? 5.766 9.736 -7.798 1.00 89.81 129 PHE A O 1
ATOM 972 N N . VAL A 1 130 ? 4.298 11.004 -6.665 1.00 91.94 130 VAL A N 1
ATOM 973 C CA . VAL A 1 130 ? 5.031 10.939 -5.398 1.00 91.94 130 VAL A CA 1
ATOM 974 C C . VAL A 1 130 ? 5.013 9.501 -4.887 1.00 91.94 130 VAL A C 1
ATOM 976 O O . VAL A 1 130 ? 6.072 8.930 -4.622 1.00 91.94 130 VAL A O 1
ATOM 979 N N . THR A 1 131 ? 3.842 8.866 -4.900 1.00 93.56 131 THR A N 1
ATOM 980 C CA . THR A 1 131 ? 3.685 7.458 -4.529 1.00 93.56 131 THR A CA 1
ATOM 981 C C . THR A 1 131 ? 4.512 6.520 -5.424 1.00 93.56 131 THR A C 1
ATOM 983 O O . THR A 1 131 ? 5.186 5.620 -4.920 1.00 93.56 131 THR A O 1
ATOM 986 N N . ALA A 1 132 ? 4.554 6.749 -6.742 1.00 93.69 132 ALA A N 1
ATOM 987 C CA . ALA A 1 132 ? 5.404 6.000 -7.672 1.00 93.69 132 ALA A CA 1
ATOM 988 C C . ALA A 1 132 ? 6.902 6.136 -7.347 1.00 93.69 132 ALA A C 1
ATOM 990 O O . ALA A 1 132 ? 7.638 5.147 -7.347 1.00 93.69 132 ALA A O 1
ATOM 991 N N . ARG A 1 133 ? 7.370 7.350 -7.032 1.00 93.44 133 ARG A N 1
ATOM 992 C CA . ARG A 1 133 ? 8.766 7.585 -6.627 1.00 93.44 133 ARG A CA 1
ATOM 993 C C . ARG A 1 133 ? 9.088 6.905 -5.297 1.00 93.44 133 ARG A C 1
ATOM 995 O O . ARG A 1 133 ? 10.161 6.315 -5.173 1.00 93.44 133 ARG A O 1
ATOM 1002 N N . HIS A 1 134 ? 8.160 6.924 -4.339 1.00 93.00 134 HIS A N 1
ATOM 1003 C CA . HIS A 1 134 ? 8.291 6.183 -3.083 1.00 93.00 134 HIS A CA 1
ATOM 1004 C C . HIS A 1 134 ? 8.410 4.677 -3.323 1.00 93.00 134 HIS A C 1
ATOM 1006 O O . HIS A 1 134 ? 9.297 4.042 -2.753 1.00 93.00 134 HIS A O 1
ATOM 1012 N N . LEU A 1 135 ? 7.578 4.111 -4.200 1.00 94.44 135 LEU A N 1
ATOM 1013 C CA . LEU A 1 135 ? 7.640 2.699 -4.582 1.00 94.44 135 LEU A CA 1
ATOM 1014 C C . LEU A 1 135 ? 9.012 2.325 -5.168 1.00 94.44 135 LEU A C 1
ATOM 1016 O O . LEU A 1 135 ? 9.634 1.363 -4.705 1.00 94.44 135 LEU A O 1
ATOM 1020 N N . LEU A 1 136 ? 9.510 3.119 -6.124 1.00 94.94 136 LEU A N 1
ATOM 1021 C CA . LEU A 1 136 ? 10.831 2.929 -6.735 1.00 94.94 136 LEU A CA 1
ATOM 1022 C C . LEU A 1 136 ? 11.949 2.923 -5.684 1.00 94.94 136 LEU A C 1
ATOM 1024 O O . LEU A 1 136 ? 12.759 2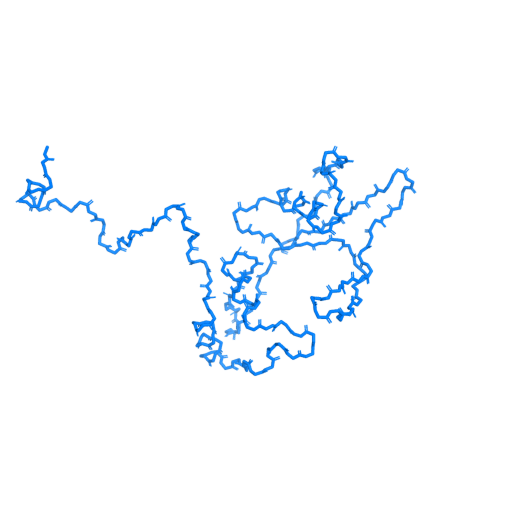.000 -5.663 1.00 94.94 136 LEU A O 1
ATOM 1028 N N . GLN A 1 137 ? 11.959 3.895 -4.768 1.00 94.62 137 GLN A N 1
ATOM 1029 C CA . GLN A 1 137 ? 13.019 4.020 -3.761 1.00 94.62 137 GLN A CA 1
ATOM 1030 C C . GLN A 1 137 ? 12.939 2.969 -2.652 1.00 94.62 137 GLN A C 1
ATOM 1032 O O . GLN A 1 137 ? 13.957 2.403 -2.252 1.00 94.62 137 GLN A O 1
ATOM 1037 N N . LYS A 1 138 ? 11.743 2.760 -2.092 1.00 90.38 138 LYS A N 1
ATOM 1038 C CA . LYS A 1 138 ? 11.571 2.045 -0.820 1.00 90.38 138 LYS A CA 1
ATOM 1039 C C . LYS A 1 138 ? 11.381 0.547 -0.985 1.00 90.38 138 LYS A C 1
ATOM 1041 O O . LYS A 1 138 ? 11.761 -0.180 -0.077 1.00 90.38 138 LYS A O 1
ATOM 1046 N N . GLN A 1 139 ? 10.789 0.101 -2.093 1.00 89.50 139 GLN A N 1
ATOM 1047 C CA . GLN A 1 139 ? 10.516 -1.325 -2.307 1.00 89.50 139 GLN A CA 1
ATOM 1048 C C . GLN A 1 139 ? 11.372 -1.931 -3.416 1.00 89.50 139 GLN A C 1
ATOM 1050 O O . GLN A 1 139 ? 11.787 -3.078 -3.301 1.00 89.50 139 GLN A O 1
ATOM 1055 N N . ILE A 1 140 ? 11.616 -1.183 -4.496 1.00 91.06 140 ILE A N 1
ATOM 1056 C CA . ILE A 1 140 ? 12.348 -1.695 -5.665 1.00 91.06 140 ILE A CA 1
ATOM 1057 C C . ILE A 1 140 ? 13.845 -1.351 -5.587 1.00 91.06 140 ILE A C 1
ATOM 1059 O O . ILE A 1 140 ? 14.665 -2.020 -6.209 1.00 91.06 140 ILE A O 1
ATOM 1063 N N . HIS A 1 141 ? 14.208 -0.340 -4.792 1.00 92.25 141 HIS A N 1
ATOM 1064 C CA . HIS A 1 141 ? 15.574 0.168 -4.632 1.00 92.25 141 HIS A CA 1
ATOM 1065 C C . HIS A 1 141 ? 16.209 0.660 -5.944 1.00 92.25 141 HIS A C 1
ATOM 1067 O O . HIS A 1 141 ? 17.406 0.498 -6.171 1.00 92.25 141 HIS A O 1
ATOM 1073 N N . ILE A 1 142 ? 15.400 1.298 -6.793 1.00 93.38 142 ILE A N 1
ATOM 1074 C CA . ILE A 1 142 ? 15.848 2.011 -7.993 1.00 93.38 142 ILE A CA 1
ATOM 1075 C C . ILE A 1 142 ? 15.816 3.513 -7.708 1.00 93.38 142 ILE A C 1
ATOM 1077 O O . ILE A 1 142 ? 14.840 4.024 -7.152 1.00 93.38 142 ILE A O 1
ATOM 1081 N N . ASP A 1 143 ? 16.867 4.232 -8.109 1.00 93.75 143 ASP A N 1
ATOM 1082 C CA . ASP A 1 143 ? 16.863 5.695 -8.076 1.00 93.75 143 ASP A CA 1
ATOM 1083 C C . ASP A 1 143 ? 15.791 6.219 -9.050 1.00 93.75 143 ASP A C 1
ATOM 1085 O O . ASP A 1 143 ? 15.878 5.949 -10.252 1.00 93.75 143 ASP A O 1
ATOM 1089 N N . PRO A 1 144 ? 14.785 6.988 -8.587 1.00 91.75 144 PRO A N 1
ATOM 1090 C CA . PRO A 1 144 ? 13.761 7.539 -9.463 1.00 91.75 144 PRO A CA 1
ATOM 1091 C C . PRO A 1 144 ? 14.309 8.384 -10.610 1.00 91.75 144 PRO A C 1
ATOM 1093 O O . PRO A 1 144 ? 13.644 8.491 -11.632 1.00 91.75 144 PRO A O 1
ATOM 1096 N N . ASN A 1 145 ? 15.503 8.969 -10.473 1.00 91.50 145 ASN A N 1
ATOM 1097 C CA . ASN A 1 145 ? 16.125 9.755 -11.541 1.00 91.50 145 ASN A CA 1
ATOM 1098 C C . ASN A 1 145 ? 16.639 8.889 -12.704 1.00 91.50 145 ASN A C 1
ATOM 1100 O O . ASN A 1 145 ? 16.919 9.410 -13.780 1.00 91.50 145 ASN A O 1
ATOM 1104 N N . GLN A 1 146 ? 16.751 7.572 -12.509 1.00 90.56 146 GLN A N 1
ATOM 1105 C CA . GLN A 1 146 ? 17.105 6.612 -13.558 1.00 90.56 146 GLN A CA 1
ATOM 1106 C C . GLN A 1 146 ? 15.882 6.103 -14.333 1.00 90.56 146 GLN A C 1
ATOM 1108 O O . GLN A 1 146 ? 16.029 5.321 -15.271 1.00 90.56 146 GLN A O 1
ATOM 1113 N N . VAL A 1 147 ? 14.673 6.535 -13.960 1.00 90.00 147 VAL A N 1
ATOM 1114 C CA . VAL A 1 147 ? 13.419 6.100 -14.576 1.00 90.00 147 VAL A CA 1
ATOM 1115 C C . VAL A 1 147 ? 12.694 7.302 -15.170 1.00 90.00 147 VAL A C 1
ATOM 1117 O O . VAL A 1 147 ? 12.452 8.301 -14.499 1.00 90.00 147 VAL A O 1
ATOM 1120 N N . ARG A 1 148 ? 12.279 7.189 -16.434 1.00 90.06 148 ARG A N 1
ATOM 1121 C CA . ARG A 1 148 ? 11.389 8.172 -17.060 1.00 90.06 148 ARG A CA 1
ATOM 1122 C C . ARG A 1 148 ? 9.936 7.751 -16.855 1.00 90.06 148 ARG A C 1
ATOM 1124 O O . ARG A 1 148 ? 9.461 6.850 -17.542 1.00 90.06 148 ARG A O 1
ATOM 1131 N N . LEU A 1 149 ? 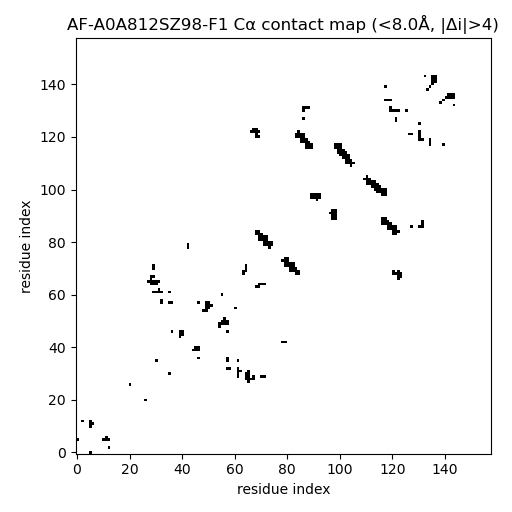9.230 8.411 -15.939 1.00 87.94 149 LEU A N 1
ATOM 1132 C CA . LEU A 1 149 ? 7.780 8.252 -15.799 1.00 87.94 149 LEU A CA 1
ATOM 1133 C C . LEU A 1 149 ? 7.074 8.933 -16.983 1.00 87.94 149 LEU A C 1
ATOM 1135 O O . LEU A 1 149 ? 7.207 10.139 -17.178 1.00 87.94 149 LEU A O 1
ATOM 1139 N N . ASP A 1 150 ? 6.358 8.151 -17.792 1.00 85.00 15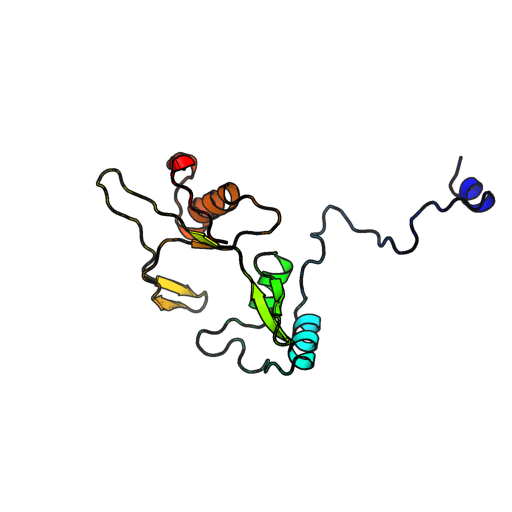0 ASP A N 1
ATOM 1140 C CA . ASP A 1 150 ? 5.644 8.628 -18.981 1.00 85.00 150 ASP A CA 1
ATOM 1141 C C . ASP A 1 150 ? 4.171 8.915 -18.654 1.00 85.00 150 ASP A C 1
ATOM 1143 O O . ASP A 1 150 ? 3.375 7.999 -18.443 1.00 85.00 150 ASP A O 1
ATOM 1147 N N . LEU A 1 151 ? 3.816 10.202 -18.620 1.00 71.56 151 LEU A N 1
ATOM 1148 C CA . LEU A 1 151 ? 2.471 10.686 -18.294 1.00 71.56 151 LEU A CA 1
ATOM 1149 C C . LEU A 1 151 ? 1.418 10.252 -19.316 1.00 71.56 151 LEU A C 1
ATOM 1151 O O . LEU A 1 151 ? 0.277 10.001 -18.943 1.00 71.56 151 LEU A O 1
ATOM 1155 N N . GLY A 1 152 ? 1.799 10.131 -20.592 1.00 75.81 152 GLY A N 1
ATOM 1156 C CA . GLY A 1 152 ? 0.871 9.775 -21.668 1.00 75.81 152 GLY A CA 1
ATOM 1157 C C . GLY A 1 152 ? 0.402 8.320 -21.614 1.00 75.81 152 GLY A C 1
ATOM 1158 O O . GLY A 1 152 ? -0.496 7.940 -22.358 1.00 75.81 152 GLY A O 1
ATOM 1159 N N . LYS A 1 153 ? 1.012 7.503 -20.747 1.00 78.12 153 LYS A N 1
ATOM 1160 C CA . LYS A 1 153 ? 0.681 6.086 -20.549 1.00 78.12 153 LYS A CA 1
ATOM 1161 C C . LYS A 1 153 ? 0.049 5.800 -19.187 1.00 78.12 153 LYS A C 1
ATOM 1163 O O . LYS A 1 153 ? -0.200 4.636 -18.876 1.00 78.12 153 LYS A O 1
ATOM 1168 N N . ALA A 1 154 ? -0.182 6.825 -18.367 1.00 79.44 154 ALA A N 1
ATOM 1169 C CA . ALA A 1 154 ? -0.875 6.653 -17.101 1.00 79.44 154 ALA A CA 1
ATOM 1170 C C . ALA A 1 154 ? -2.350 6.315 -17.362 1.00 79.44 154 ALA A C 1
ATOM 1172 O O . ALA A 1 154 ? -3.034 7.019 -18.101 1.00 79.44 154 ALA A O 1
ATOM 1173 N N . VAL A 1 155 ? -2.831 5.236 -16.744 1.00 81.06 155 VAL A N 1
ATOM 1174 C CA . VAL A 1 155 ? -4.241 4.834 -16.771 1.00 81.06 155 VAL A CA 1
ATOM 1175 C C . VAL A 1 155 ? -4.777 4.954 -15.353 1.00 81.06 155 VAL A C 1
ATOM 1177 O O . VAL A 1 155 ? -4.222 4.352 -14.433 1.00 81.06 155 VAL A O 1
ATOM 1180 N N . ILE A 1 156 ? -5.831 5.749 -15.188 1.00 79.12 156 ILE A N 1
ATOM 1181 C CA . ILE A 1 156 ? -6.562 5.893 -13.929 1.00 79.12 156 ILE A CA 1
ATOM 1182 C C . ILE A 1 156 ? -7.821 5.041 -14.051 1.00 79.12 156 ILE A C 1
ATOM 1184 O O . ILE A 1 156 ? -8.539 5.138 -15.045 1.00 79.12 156 ILE A O 1
ATOM 1188 N N . TRP A 1 157 ? -8.037 4.180 -13.063 1.00 72.12 157 TRP A N 1
ATOM 1189 C CA . TRP A 1 157 ? -9.228 3.348 -12.954 1.00 72.12 157 TRP A CA 1
ATOM 1190 C C . TRP A 1 157 ? -10.124 3.979 -11.888 1.00 72.12 157 TRP A C 1
ATOM 1192 O O . TRP A 1 157 ? -9.641 4.217 -10.780 1.00 72.12 157 TRP A O 1
ATOM 1202 N N . GLU A 1 158 ? -11.371 4.280 -12.246 1.00 57.34 158 GLU A N 1
ATOM 1203 C CA . GLU A 1 158 ? -12.424 4.758 -11.333 1.00 57.34 158 GLU A CA 1
ATOM 1204 C C . GLU A 1 158 ? -13.355 3.611 -10.926 1.00 57.34 158 GLU A C 1
ATOM 1206 O O . GLU A 1 158 ? -13.614 2.728 -11.782 1.00 57.34 158 GLU A O 1
#